Protein AF-A0A6B3I818-F1 (afdb_monomer_lite)

Foldseek 3Di:
DDDDDDPCLVCLVVQLVCLVVDPDDPVVNVVSNVVSPDADFDWDWDDDPPDGTDTDTDSCPVCVVVDPDDDDDPD

pLDDT: mean 93.1, std 5.8, range [67.12, 97.5]

Sequence (75 aa):
LRQWNMRITSYADRLLNDLDGLDWPDAIKLQQRNWIGRSEGARVEFPVDSAGGITVFTTRQDTLFGATYMVLAPE

Secondary structure (DSSP, 8-state):
-------GGGGHHHHHHGGGGS---HHHHHHHHHHH-----EEEEEP-TTT-PEEEEES-GGGGGG---------

Radius of gyration: 17.91 Å; chains: 1; bounding box: 39×21×43 Å

Structure (mmCIF, N/CA/C/O backbone):
data_AF-A0A6B3I818-F1
#
_entry.id   AF-A0A6B3I818-F1
#
loop_
_atom_site.group_PDB
_atom_site.id
_atom_site.type_symbol
_atom_site.label_atom_id
_atom_site.label_alt_id
_atom_site.label_comp_id
_atom_site.label_asym_id
_atom_site.label_entity_id
_atom_site.label_seq_id
_atom_site.pdbx_PDB_ins_code
_atom_site.Cartn_x
_atom_site.Cartn_y
_atom_site.Cartn_z
_atom_site.occupancy
_atom_site.B_iso_or_equiv
_atom_site.auth_seq_id
_atom_site.auth_comp_id
_atom_site.auth_asym_id
_atom_site.auth_atom_id
_atom_site.pdbx_PDB_model_num
ATOM 1 N N . LEU A 1 1 ? 22.093 3.664 10.756 1.00 77.88 1 LEU A N 1
ATOM 2 C CA . LEU A 1 1 ? 22.202 3.065 12.111 1.00 77.88 1 LEU A CA 1
ATOM 3 C C . LEU A 1 1 ? 21.362 1.797 12.139 1.00 77.88 1 LEU A C 1
ATOM 5 O O . LEU A 1 1 ? 20.249 1.835 11.633 1.00 77.88 1 LEU A O 1
ATOM 9 N N . ARG A 1 2 ? 21.860 0.680 12.684 1.00 84.94 2 ARG A N 1
ATOM 10 C CA . ARG A 1 2 ? 21.003 -0.497 12.906 1.00 84.94 2 ARG A CA 1
ATOM 11 C C . ARG A 1 2 ? 20.044 -0.187 14.053 1.00 84.94 2 ARG A C 1
ATOM 13 O O . ARG A 1 2 ? 20.473 0.331 15.082 1.00 84.94 2 ARG A O 1
ATOM 20 N N . GLN A 1 3 ? 18.760 -0.444 13.842 1.00 94.75 3 GLN A N 1
ATOM 21 C CA . GLN A 1 3 ? 17.687 -0.175 14.796 1.00 94.75 3 GLN A CA 1
ATOM 22 C C . GLN A 1 3 ? 16.826 -1.426 14.944 1.00 94.75 3 GLN A C 1
ATOM 24 O O . GLN A 1 3 ? 16.693 -2.215 14.005 1.00 94.75 3 GLN A O 1
ATOM 29 N N . TRP A 1 4 ? 16.244 -1.596 16.127 1.00 95.12 4 TRP A N 1
ATOM 30 C CA . TRP A 1 4 ? 15.240 -2.624 16.363 1.00 95.12 4 TRP A CA 1
ATOM 31 C C . TRP A 1 4 ? 13.892 -2.131 15.850 1.00 95.12 4 TRP A C 1
ATOM 33 O O . TRP A 1 4 ? 13.478 -1.021 16.166 1.00 95.12 4 TRP A O 1
ATOM 43 N N . ASN A 1 5 ? 13.214 -2.965 15.066 1.00 93.75 5 ASN A N 1
ATOM 44 C CA . ASN A 1 5 ? 11.899 -2.660 14.516 1.00 93.75 5 ASN A CA 1
ATOM 45 C C . ASN A 1 5 ? 10.913 -3.748 14.938 1.00 93.75 5 ASN A C 1
ATOM 47 O O . ASN A 1 5 ? 11.209 -4.940 14.826 1.00 93.75 5 ASN A O 1
ATOM 51 N N . MET A 1 6 ? 9.733 -3.342 15.400 1.00 95.25 6 MET A N 1
ATOM 52 C CA . MET A 1 6 ? 8.630 -4.268 15.640 1.00 95.25 6 MET A CA 1
ATOM 53 C C . MET A 1 6 ? 7.926 -4.577 14.316 1.00 95.25 6 MET A C 1
ATOM 55 O O . MET A 1 6 ? 7.623 -3.674 13.539 1.00 95.25 6 MET A O 1
ATOM 59 N N . ARG A 1 7 ? 7.619 -5.853 14.064 1.00 95.44 7 ARG A N 1
ATOM 60 C CA . ARG A 1 7 ? 6.894 -6.302 12.860 1.00 95.44 7 ARG A CA 1
ATOM 61 C C . ARG A 1 7 ? 5.384 -6.061 12.980 1.00 95.44 7 ARG A C 1
ATOM 63 O O . ARG A 1 7 ? 4.589 -6.985 12.842 1.00 95.44 7 ARG A O 1
ATOM 70 N N . ILE A 1 8 ? 4.981 -4.823 13.264 1.00 96.62 8 ILE A N 1
ATOM 71 C CA . ILE A 1 8 ? 3.564 -4.456 13.424 1.00 96.62 8 ILE A CA 1
ATOM 72 C C . ILE A 1 8 ? 2.755 -4.699 12.141 1.00 96.62 8 ILE A C 1
ATOM 74 O O . ILE A 1 8 ? 1.596 -5.094 12.209 1.00 96.62 8 ILE A O 1
ATOM 78 N N . THR A 1 9 ? 3.387 -4.563 10.972 1.00 94.94 9 THR A N 1
ATOM 79 C CA . THR A 1 9 ? 2.766 -4.794 9.658 1.00 94.94 9 THR A CA 1
ATOM 80 C C . THR A 1 9 ? 2.254 -6.220 9.470 1.00 94.94 9 THR A C 1
ATOM 82 O O . THR A 1 9 ? 1.297 -6.421 8.731 1.00 94.94 9 THR A O 1
ATOM 85 N N . SER A 1 10 ? 2.805 -7.208 10.186 1.00 96.44 10 SER A N 1
ATOM 86 C CA . SER A 1 10 ? 2.286 -8.584 10.183 1.00 96.44 10 SER A CA 1
ATOM 87 C C . SER A 1 10 ? 0.878 -8.707 10.780 1.00 96.44 10 SER A C 1
ATOM 89 O O . SER A 1 10 ? 0.228 -9.726 10.579 1.00 96.44 10 SER A O 1
ATOM 91 N N . TYR A 1 11 ? 0.403 -7.685 11.495 1.00 96.69 11 TYR A N 1
ATOM 92 C CA . TYR A 1 11 ? -0.932 -7.626 12.091 1.00 96.69 11 TYR A CA 1
ATOM 93 C C . TYR A 1 11 ? -1.846 -6.601 11.405 1.00 96.69 11 TYR A C 1
ATOM 95 O O . TYR A 1 11 ? -2.933 -6.351 11.914 1.00 96.69 11 TYR A O 1
ATOM 103 N N . ALA A 1 12 ? -1.439 -6.005 10.277 1.00 95.81 12 ALA A N 1
ATOM 104 C CA . ALA A 1 12 ? -2.169 -4.905 9.639 1.00 95.81 12 ALA A CA 1
ATOM 105 C C . ALA A 1 12 ? -3.638 -5.245 9.326 1.00 95.81 12 ALA A C 1
ATOM 107 O O . ALA A 1 12 ? -4.520 -4.458 9.658 1.00 95.81 12 ALA A O 1
ATOM 108 N N . ASP A 1 13 ? -3.913 -6.430 8.769 1.00 94.88 13 ASP A N 1
ATOM 109 C CA . ASP A 1 13 ? -5.286 -6.854 8.457 1.00 94.88 13 ASP A CA 1
ATOM 110 C C . ASP A 1 13 ? -6.141 -7.011 9.711 1.00 94.88 13 ASP A C 1
ATOM 112 O O . ASP A 1 13 ? -7.278 -6.549 9.758 1.00 94.88 13 ASP A O 1
ATOM 116 N N . ARG A 1 14 ? -5.582 -7.623 10.757 1.00 96.12 14 ARG A N 1
ATOM 117 C CA . ARG A 1 14 ? -6.277 -7.770 12.035 1.00 96.12 14 ARG A CA 1
ATOM 118 C C . ARG A 1 14 ? -6.548 -6.406 12.669 1.00 96.12 14 ARG A C 1
ATOM 120 O O . ARG A 1 14 ? -7.669 -6.149 13.080 1.00 96.12 14 ARG A O 1
ATOM 127 N N . LEU A 1 15 ? -5.543 -5.530 12.715 1.00 96.06 15 LEU A N 1
ATOM 128 C CA . LEU A 1 15 ? -5.687 -4.175 13.249 1.00 96.06 15 LEU A CA 1
ATOM 129 C C . LEU A 1 15 ? -6.773 -3.393 12.512 1.00 96.06 15 LEU A C 1
ATOM 131 O O . LEU A 1 15 ? -7.496 -2.645 13.153 1.00 96.06 15 LEU A O 1
ATOM 135 N N . LEU A 1 16 ? -6.895 -3.568 11.194 1.00 95.69 16 LEU A N 1
ATOM 136 C CA . LEU A 1 16 ? -7.912 -2.898 10.395 1.00 95.69 16 LEU A CA 1
ATOM 137 C C . LEU A 1 16 ? -9.316 -3.462 10.655 1.00 95.69 16 LEU A C 1
ATOM 139 O O . LEU A 1 16 ? -10.242 -2.687 10.882 1.00 95.69 16 LEU A O 1
ATOM 143 N N . ASN A 1 17 ? -9.459 -4.790 10.649 1.00 95.69 17 ASN A N 1
ATOM 144 C CA . ASN A 1 17 ? -10.743 -5.472 10.826 1.00 95.69 17 ASN A CA 1
ATOM 145 C C . ASN A 1 17 ? -11.302 -5.301 12.246 1.00 95.69 17 ASN A C 1
ATOM 147 O O . ASN A 1 17 ? -12.502 -5.105 12.428 1.00 95.69 17 ASN A O 1
ATOM 151 N N . ASP A 1 18 ? -10.434 -5.332 13.260 1.00 96.44 18 ASP A N 1
ATOM 152 C CA . ASP A 1 18 ? -10.846 -5.252 14.662 1.00 96.44 18 ASP A CA 1
ATOM 153 C C . ASP A 1 18 ? -11.373 -3.840 15.034 1.00 96.44 18 ASP A C 1
ATOM 155 O O . ASP A 1 18 ? -12.056 -3.700 16.048 1.00 96.44 18 ASP A O 1
ATOM 159 N N . LEU A 1 19 ? -11.134 -2.793 14.219 1.00 95.06 19 LEU A N 1
ATOM 160 C CA . LEU A 1 19 ? -11.639 -1.425 14.467 1.00 95.06 19 LEU A CA 1
ATOM 161 C C . LEU A 1 19 ? -13.169 -1.325 14.455 1.00 95.06 19 LEU A C 1
ATOM 163 O O . LEU A 1 19 ? -13.732 -0.452 15.125 1.00 95.06 19 LEU A O 1
ATOM 167 N N . ASP A 1 20 ? -13.846 -2.181 13.690 1.00 91.38 20 ASP A N 1
ATOM 168 C CA . ASP A 1 20 ? -15.296 -2.100 13.513 1.00 91.38 20 ASP A CA 1
ATOM 169 C C . ASP A 1 20 ? -16.052 -2.4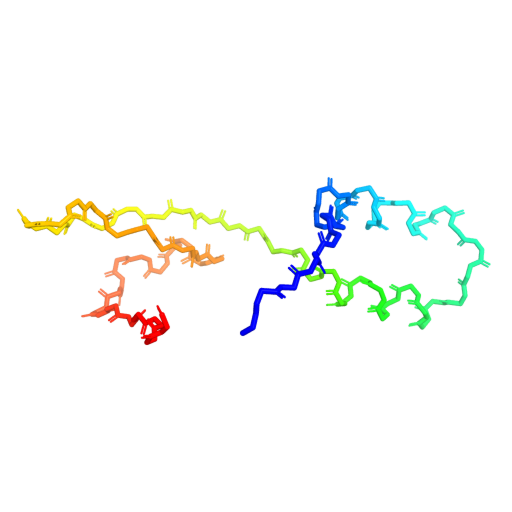97 14.790 1.00 91.38 20 ASP A C 1
ATOM 171 O O . ASP A 1 20 ? -17.109 -1.935 15.074 1.00 91.38 20 ASP A O 1
ATO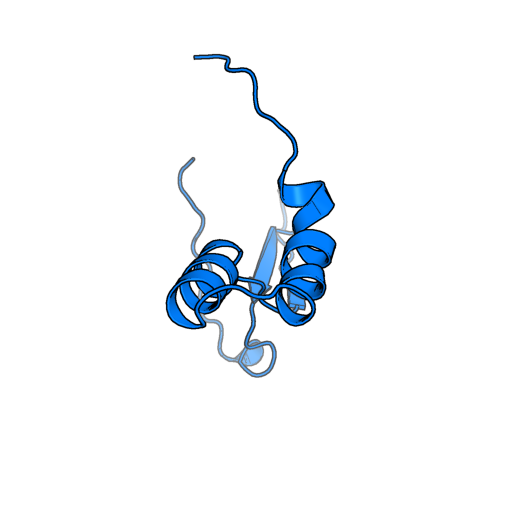M 175 N N . GLY A 1 21 ? -15.469 -3.380 15.610 1.00 93.50 21 GLY A N 1
ATOM 176 C CA . GLY A 1 21 ? -16.038 -3.830 16.885 1.00 93.50 21 GLY A CA 1
ATOM 177 C C . GLY A 1 21 ? -15.726 -2.941 18.095 1.00 93.50 21 GLY A C 1
ATOM 178 O O . GLY A 1 21 ? -16.214 -3.220 19.188 1.00 93.50 21 GLY A O 1
ATOM 179 N N . LEU A 1 22 ? -14.908 -1.893 17.939 1.00 95.31 22 LEU A N 1
ATOM 180 C CA . LEU A 1 22 ? -14.516 -1.014 19.047 1.00 95.31 22 LEU A CA 1
ATOM 181 C C . LEU A 1 22 ? -15.533 0.106 19.274 1.00 95.31 22 LEU A C 1
ATOM 183 O O . LEU A 1 22 ? -15.945 0.777 18.331 1.00 95.31 22 LEU A O 1
ATOM 187 N N . ASP A 1 23 ? -15.860 0.396 20.531 1.00 96.25 23 ASP A N 1
ATOM 188 C CA . ASP A 1 23 ? -16.653 1.574 20.908 1.00 96.25 23 ASP A CA 1
ATOM 189 C C . ASP A 1 23 ? -15.758 2.823 21.025 1.00 96.25 23 ASP A C 1
ATOM 191 O O . ASP A 1 23 ? -15.478 3.334 22.109 1.00 96.25 23 ASP A O 1
ATOM 195 N N . TRP A 1 24 ? -15.189 3.245 19.892 1.00 96.06 24 TRP A N 1
ATOM 196 C CA . TRP A 1 24 ? -14.303 4.409 19.774 1.00 96.06 24 TRP A CA 1
ATOM 197 C C . TRP A 1 24 ? -14.924 5.487 18.879 1.00 96.06 24 TRP A C 1
ATOM 199 O O . TRP A 1 24 ? -15.644 5.141 17.940 1.00 96.06 24 TRP A O 1
ATOM 209 N N . PRO A 1 25 ? -14.570 6.773 19.075 1.00 97.50 25 PRO A N 1
ATOM 210 C CA . PRO A 1 25 ? -14.977 7.844 18.171 1.00 97.50 25 PRO A CA 1
ATOM 211 C C . PRO A 1 25 ? -14.587 7.557 16.715 1.00 97.50 25 PRO A C 1
ATOM 213 O O . PRO A 1 25 ? -13.439 7.199 16.430 1.00 97.50 25 PRO A O 1
ATOM 216 N N . ASP A 1 26 ? -15.506 7.806 15.780 1.00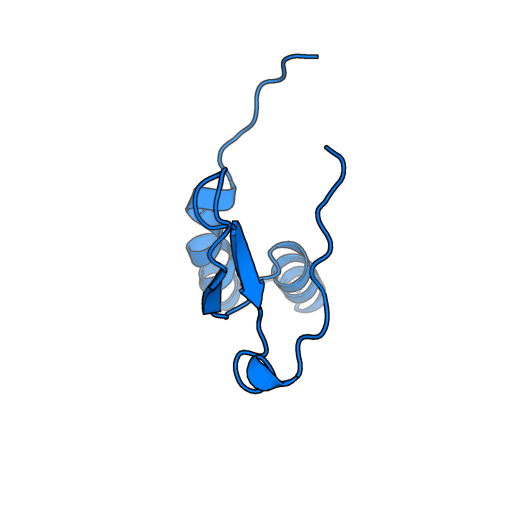 95.56 26 ASP A N 1
ATOM 217 C CA . ASP A 1 26 ? -15.292 7.552 14.347 1.00 95.56 26 ASP A CA 1
ATOM 218 C C . ASP A 1 26 ? -14.071 8.280 13.784 1.00 95.56 26 ASP A C 1
ATOM 220 O O . ASP A 1 26 ? -13.364 7.745 12.931 1.00 95.56 26 ASP A O 1
ATOM 224 N N . ALA A 1 27 ? -13.767 9.472 14.306 1.00 96.38 27 ALA A N 1
ATOM 225 C CA . ALA A 1 27 ? -12.587 10.234 13.912 1.00 96.38 27 ALA A CA 1
ATOM 226 C C . ALA A 1 27 ? -11.281 9.471 14.204 1.00 96.38 27 ALA A C 1
ATOM 228 O O . ALA A 1 27 ? -10.359 9.495 13.390 1.00 96.38 27 ALA A O 1
ATOM 229 N N . ILE A 1 28 ? -11.212 8.754 15.333 1.00 96.12 28 ILE A N 1
ATOM 230 C CA . ILE A 1 28 ? -10.043 7.947 15.710 1.00 96.12 28 ILE A CA 1
ATOM 231 C C . ILE A 1 28 ? -9.961 6.704 14.824 1.00 96.12 28 ILE A C 1
ATOM 233 O O . ILE A 1 28 ? -8.889 6.395 14.301 1.00 96.12 28 ILE A O 1
ATOM 237 N N . LYS A 1 29 ? -11.090 6.019 14.594 1.00 96.44 29 LYS A N 1
ATOM 238 C CA . LYS A 1 29 ? -11.137 4.871 13.675 1.00 96.44 29 LYS A CA 1
ATOM 239 C C . LYS A 1 29 ? -10.678 5.272 12.273 1.00 96.44 29 LYS A C 1
ATOM 241 O O . LYS A 1 29 ? -9.864 4.577 11.676 1.00 96.44 29 LYS A O 1
ATOM 246 N N . LEU A 1 30 ? -11.141 6.414 11.762 1.00 96.06 30 LEU A N 1
ATOM 247 C CA . LEU A 1 30 ? -10.751 6.931 10.451 1.00 96.06 30 LEU A CA 1
ATOM 248 C C . LEU A 1 30 ? -9.247 7.228 10.367 1.00 96.06 30 LEU A C 1
ATOM 250 O O . LEU A 1 30 ? -8.610 6.842 9.390 1.00 96.06 30 LEU A O 1
ATOM 254 N N . GLN A 1 31 ? -8.666 7.853 11.396 1.00 96.81 31 GLN A N 1
ATOM 255 C CA . GLN A 1 31 ? -7.219 8.089 11.455 1.00 96.81 31 GLN A CA 1
ATOM 256 C C . GLN A 1 31 ? -6.426 6.777 11.392 1.00 96.81 31 GLN A C 1
ATOM 258 O O . GLN A 1 31 ? -5.469 6.687 10.627 1.00 96.81 31 GLN A O 1
ATOM 263 N N . GLN A 1 32 ? -6.852 5.747 12.130 1.00 96.69 32 GLN A N 1
ATOM 264 C CA . GLN A 1 32 ? -6.200 4.433 12.115 1.00 96.69 32 GLN A CA 1
ATOM 265 C C . GLN A 1 32 ? -6.327 3.736 10.755 1.00 96.69 32 GLN A C 1
ATOM 267 O O . GLN A 1 32 ? -5.329 3.247 10.229 1.00 96.69 32 GLN A O 1
ATOM 272 N N . ARG A 1 33 ? -7.517 3.743 10.137 1.00 96.00 33 ARG A N 1
ATOM 273 C CA . ARG A 1 33 ? -7.720 3.169 8.793 1.00 96.00 33 ARG A CA 1
ATOM 274 C C . ARG A 1 33 ? -6.818 3.839 7.753 1.00 96.00 33 ARG A C 1
ATOM 276 O O . ARG A 1 33 ? -6.165 3.146 6.975 1.00 96.00 33 ARG A O 1
ATOM 283 N N . ASN A 1 34 ? -6.735 5.169 7.784 1.00 96.00 34 ASN A N 1
ATOM 284 C CA . ASN A 1 34 ? -5.897 5.937 6.864 1.00 96.00 34 ASN A CA 1
ATOM 285 C C . ASN A 1 34 ? -4.399 5.704 7.108 1.00 96.00 34 ASN A C 1
ATOM 287 O O . ASN A 1 34 ? -3.638 5.630 6.149 1.00 96.00 34 ASN A O 1
ATOM 291 N N . TRP A 1 35 ? -3.979 5.561 8.369 1.00 96.50 35 TRP A N 1
ATOM 292 C CA . TRP A 1 35 ? -2.588 5.265 8.720 1.00 96.50 35 TRP A CA 1
ATOM 293 C C . TRP A 1 35 ? -2.158 3.856 8.295 1.00 96.50 35 TRP A C 1
ATOM 295 O O . TRP A 1 35 ? -1.055 3.683 7.782 1.00 96.50 35 TRP A O 1
ATOM 305 N N . ILE A 1 36 ? -3.024 2.852 8.481 1.00 96.06 36 ILE A N 1
ATOM 306 C CA . ILE A 1 36 ? -2.765 1.480 8.019 1.00 96.06 36 ILE A CA 1
ATOM 307 C C . ILE A 1 36 ? -2.716 1.433 6.485 1.00 96.06 36 ILE A C 1
ATOM 309 O O . ILE A 1 36 ? -1.867 0.743 5.927 1.00 96.06 36 ILE A O 1
ATOM 313 N N . GLY A 1 37 ? -3.603 2.169 5.803 1.00 93.69 37 GLY A N 1
ATOM 314 C CA . GLY A 1 37 ? -3.472 2.462 4.373 1.00 93.69 37 GLY A CA 1
ATOM 315 C C . GLY A 1 37 ? -3.475 1.231 3.460 1.00 93.69 37 GLY A C 1
ATOM 316 O O . GLY A 1 37 ? -2.708 1.174 2.496 1.00 93.69 37 GLY A O 1
ATOM 317 N N . ARG A 1 38 ? -4.314 0.224 3.750 1.00 92.19 38 ARG A N 1
ATOM 318 C CA . ARG A 1 38 ? -4.402 -0.995 2.930 1.00 92.19 38 ARG A CA 1
ATOM 319 C C . ARG A 1 38 ? -4.772 -0.641 1.488 1.00 92.19 38 ARG A C 1
ATOM 321 O O . ARG A 1 38 ? -5.802 -0.024 1.234 1.00 92.19 38 ARG A O 1
ATOM 328 N N . SER A 1 39 ? -3.936 -1.082 0.555 1.00 92.62 39 SER A N 1
ATOM 329 C CA . SER A 1 39 ? -4.156 -0.948 -0.883 1.00 92.62 39 SER A CA 1
ATOM 330 C C . SER A 1 39 ? -4.183 -2.326 -1.527 1.00 92.62 39 SER A C 1
ATOM 332 O O . SER A 1 39 ? -3.319 -3.159 -1.255 1.00 92.62 39 SER A O 1
ATOM 334 N N . GLU A 1 40 ? -5.161 -2.556 -2.397 1.00 93.75 40 GLU A N 1
ATOM 335 C CA .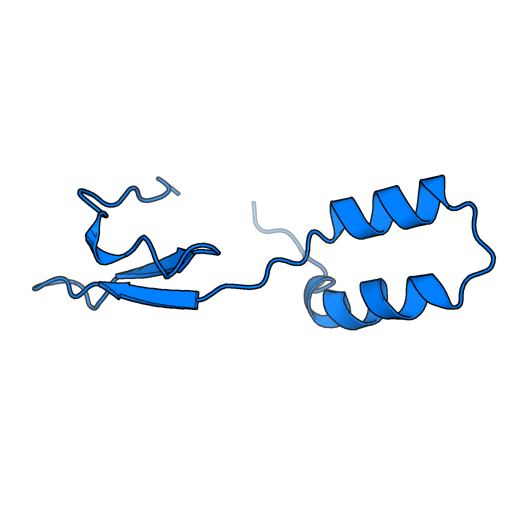 GLU A 1 40 ? -5.257 -3.770 -3.204 1.00 93.75 40 GLU A CA 1
ATOM 336 C C . GLU A 1 40 ? -4.806 -3.476 -4.630 1.00 93.75 40 GLU A C 1
ATOM 338 O O . GLU A 1 40 ? -5.134 -2.438 -5.205 1.00 93.75 40 GLU A O 1
ATOM 343 N N . GLY A 1 41 ? -4.010 -4.378 -5.192 1.00 94.69 41 GLY A N 1
ATOM 344 C CA . GLY A 1 41 ? -3.400 -4.170 -6.493 1.00 94.69 41 GLY A CA 1
ATOM 345 C C . GLY A 1 41 ? -2.675 -5.405 -6.998 1.00 94.69 41 GLY A C 1
ATOM 346 O O . GLY A 1 41 ? -2.710 -6.471 -6.383 1.00 94.69 41 GLY A O 1
ATOM 347 N N . ALA A 1 42 ? -1.998 -5.238 -8.124 1.00 95.44 42 ALA A N 1
ATOM 348 C CA . ALA A 1 42 ? -1.241 -6.276 -8.798 1.00 95.44 42 ALA A CA 1
ATOM 349 C C . ALA A 1 42 ? 0.264 -6.042 -8.649 1.00 95.44 42 ALA A C 1
ATOM 351 O O . ALA A 1 42 ? 0.732 -4.904 -8.572 1.00 95.44 42 ALA A O 1
ATOM 352 N N . ARG A 1 43 ? 1.023 -7.141 -8.645 1.00 95.81 43 ARG A N 1
ATOM 353 C CA . ARG A 1 43 ? 2.473 -7.129 -8.857 1.00 95.81 43 ARG A CA 1
ATOM 354 C C . ARG A 1 43 ? 2.743 -7.568 -10.288 1.00 95.81 43 ARG A C 1
ATOM 356 O O . ARG A 1 43 ? 2.300 -8.644 -10.678 1.00 95.81 43 ARG A O 1
ATOM 363 N N . VAL A 1 44 ? 3.440 -6.734 -11.047 1.00 94.25 44 VAL A N 1
ATOM 364 C CA . VAL A 1 44 ? 3.798 -6.989 -12.445 1.00 94.25 44 VAL A CA 1
ATOM 365 C C . VAL A 1 44 ? 5.309 -7.095 -12.546 1.00 94.25 44 VAL A C 1
ATOM 367 O O . VAL A 1 44 ? 6.021 -6.227 -12.045 1.00 94.25 44 VAL A O 1
ATOM 370 N N . GLU A 1 45 ? 5.788 -8.155 -13.185 1.00 93.88 45 GLU A N 1
ATOM 371 C CA . GLU A 1 45 ? 7.208 -8.373 -13.433 1.00 93.88 45 GLU A CA 1
ATOM 372 C C . GLU A 1 45 ? 7.576 -7.881 -14.837 1.00 93.88 45 GLU A C 1
ATOM 374 O O . GLU A 1 45 ? 7.022 -8.341 -15.835 1.00 93.88 45 GLU A O 1
ATOM 379 N N . PHE A 1 46 ? 8.507 -6.931 -14.907 1.00 92.56 46 PHE A N 1
ATOM 380 C CA . PHE A 1 46 ? 9.066 -6.426 -16.156 1.00 92.56 46 PHE A CA 1
ATOM 381 C C . PHE A 1 46 ? 10.422 -7.091 -16.403 1.00 92.56 46 PHE A C 1
ATOM 383 O O . PHE A 1 46 ? 11.330 -6.905 -15.590 1.00 92.56 46 PHE A O 1
ATOM 390 N N . PRO A 1 47 ? 10.592 -7.857 -17.493 1.00 90.81 47 PRO A N 1
ATOM 391 C CA . PRO A 1 47 ? 11.858 -8.516 -17.780 1.00 90.81 47 PRO A CA 1
ATOM 392 C C . PRO A 1 47 ? 12.953 -7.487 -18.087 1.00 90.81 47 PRO A C 1
ATOM 394 O O . PRO A 1 47 ? 12.723 -6.514 -18.805 1.00 90.81 47 PRO A O 1
ATOM 397 N N . VAL A 1 48 ? 14.151 -7.724 -17.554 1.00 89.62 48 VAL A N 1
ATOM 398 C CA . VAL A 1 48 ? 15.360 -6.942 -17.834 1.00 89.62 48 VAL A CA 1
ATOM 399 C C . VAL A 1 48 ? 16.470 -7.920 -18.193 1.00 89.62 48 VAL A C 1
ATOM 401 O O . VAL A 1 48 ? 16.772 -8.818 -17.405 1.00 89.62 48 VAL A O 1
ATOM 404 N N . ASP A 1 49 ? 17.073 -7.736 -19.369 1.00 80.94 49 ASP A N 1
ATOM 405 C CA . ASP A 1 49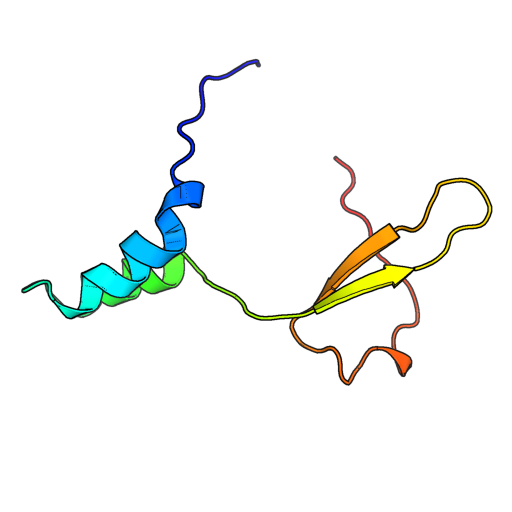 ? 17.979 -8.706 -20.007 1.00 80.94 49 ASP A CA 1
ATOM 406 C C . ASP A 1 49 ? 19.163 -9.159 -19.134 1.00 80.94 49 ASP A C 1
ATOM 408 O O . ASP A 1 49 ? 19.712 -10.237 -19.350 1.00 80.94 49 ASP A O 1
ATOM 412 N N . SER A 1 50 ? 19.573 -8.360 -18.144 1.00 71.25 50 SER A N 1
ATOM 413 C CA . SER A 1 50 ? 20.818 -8.563 -17.395 1.00 71.25 50 SER A CA 1
ATOM 414 C C . SER A 1 50 ? 20.684 -8.634 -15.869 1.00 71.25 50 SER A C 1
ATOM 416 O O . SER A 1 50 ? 21.701 -8.833 -15.205 1.00 71.25 50 SER A O 1
ATOM 418 N N . ALA A 1 51 ? 19.483 -8.489 -15.289 1.00 67.12 51 ALA A N 1
ATOM 419 C CA . ALA A 1 51 ? 19.338 -8.261 -13.839 1.00 67.12 51 ALA A CA 1
ATOM 420 C C . ALA A 1 51 ? 18.245 -9.079 -13.121 1.00 67.12 51 ALA A C 1
ATOM 422 O O . ALA A 1 51 ? 18.059 -8.913 -11.916 1.00 67.12 51 ALA A O 1
ATOM 423 N N . GLY A 1 52 ? 17.540 -9.977 -13.818 1.00 75.81 52 GLY A N 1
ATOM 424 C CA . GLY A 1 52 ? 16.283 -10.528 -13.300 1.00 75.81 52 GLY A CA 1
ATOM 425 C C . GLY A 1 52 ? 15.168 -9.480 -13.386 1.00 75.81 52 GLY A C 1
ATOM 426 O O . GLY A 1 52 ? 15.430 -8.278 -13.433 1.00 75.81 52 GLY A O 1
ATOM 427 N N . GLY A 1 53 ? 13.917 -9.918 -13.516 1.00 87.19 53 GLY A N 1
ATOM 428 C CA . GLY A 1 53 ? 12.801 -8.999 -13.725 1.00 87.19 53 GLY A CA 1
ATOM 429 C C . GLY A 1 53 ? 12.634 -7.993 -12.580 1.00 87.19 53 GLY A C 1
ATOM 430 O O . GLY A 1 53 ? 12.892 -8.297 -11.415 1.00 87.19 53 GLY A O 1
ATOM 431 N N . ILE A 1 54 ? 12.169 -6.786 -12.902 1.00 92.56 54 ILE A N 1
ATOM 432 C CA . ILE A 1 54 ? 11.792 -5.786 -11.901 1.00 92.56 54 ILE A CA 1
ATOM 433 C C . ILE A 1 54 ? 10.308 -5.949 -11.583 1.00 92.56 54 ILE A C 1
ATOM 435 O O . ILE A 1 54 ? 9.456 -5.833 -12.463 1.00 92.56 54 ILE A O 1
ATOM 439 N N . THR A 1 55 ? 9.988 -6.187 -10.309 1.00 94.25 55 THR A N 1
ATOM 440 C CA . THR A 1 55 ? 8.600 -6.278 -9.840 1.00 94.25 55 THR A CA 1
ATOM 441 C C . THR A 1 55 ? 8.078 -4.910 -9.408 1.00 94.25 55 THR A C 1
ATOM 443 O O . THR A 1 55 ? 8.608 -4.305 -8.479 1.00 94.25 55 THR A O 1
ATOM 446 N N . VAL A 1 56 ? 6.990 -4.456 -10.027 1.00 94.62 56 VAL A N 1
ATOM 447 C CA . VAL A 1 56 ? 6.300 -3.198 -9.703 1.00 94.62 56 VAL A CA 1
ATOM 448 C C . VAL A 1 56 ? 4.915 -3.492 -9.135 1.00 94.62 56 VAL A C 1
ATOM 450 O O . VAL A 1 56 ? 4.205 -4.362 -9.635 1.00 94.62 56 VAL A O 1
ATOM 453 N N . PHE A 1 57 ? 4.512 -2.760 -8.095 1.00 95.94 57 PHE A N 1
ATOM 454 C CA . PHE A 1 57 ? 3.143 -2.787 -7.575 1.00 95.94 57 PHE A CA 1
ATOM 455 C C . PHE A 1 57 ? 2.294 -1.677 -8.208 1.00 95.94 57 PHE A C 1
ATOM 457 O O . PHE A 1 57 ? 2.741 -0.536 -8.301 1.00 95.94 57 PHE A O 1
ATOM 464 N N . THR A 1 58 ? 1.056 -1.988 -8.598 1.00 95.69 58 THR A N 1
ATOM 465 C CA . THR A 1 58 ? 0.082 -1.006 -9.100 1.00 95.69 58 THR A CA 1
ATOM 466 C C . THR A 1 58 ? -1.332 -1.328 -8.626 1.00 95.69 58 THR A C 1
ATOM 468 O O . THR A 1 58 ? -1.742 -2.486 -8.611 1.00 95.69 58 THR A O 1
ATOM 471 N N . THR A 1 59 ? -2.116 -0.304 -8.291 1.00 96.31 59 THR A N 1
ATOM 472 C CA . THR A 1 59 ? -3.569 -0.425 -8.058 1.00 96.31 59 THR A CA 1
ATOM 473 C C . THR A 1 59 ? -4.383 -0.285 -9.354 1.00 96.31 59 THR A C 1
ATOM 475 O O . THR A 1 59 ? -5.590 -0.516 -9.361 1.00 96.31 59 THR A O 1
ATOM 478 N N . ARG A 1 60 ? -3.730 0.069 -10.471 1.00 95.31 60 ARG A N 1
ATOM 479 C CA . ARG A 1 60 ? -4.315 0.243 -11.810 1.00 95.31 60 ARG A CA 1
ATOM 480 C C . ARG A 1 60 ? -3.629 -0.688 -12.805 1.00 95.31 60 ARG A C 1
ATOM 482 O O . ARG A 1 60 ? -2.734 -0.296 -13.547 1.00 95.31 60 ARG A O 1
ATOM 489 N N . GLN A 1 61 ? -4.015 -1.961 -12.781 1.00 93.38 61 GLN A N 1
ATOM 490 C CA . GLN A 1 61 ? -3.488 -2.973 -13.708 1.00 93.38 61 GLN A CA 1
ATOM 491 C C . GLN A 1 61 ? -4.003 -2.793 -15.146 1.00 93.38 61 GLN A C 1
ATOM 493 O O . GLN A 1 61 ? -3.353 -3.205 -16.101 1.00 93.38 61 GLN A O 1
ATOM 498 N N . ASP A 1 62 ? -5.152 -2.138 -15.3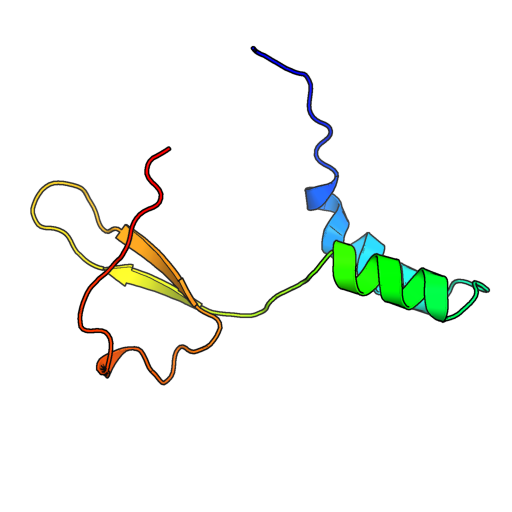07 1.00 95.56 62 ASP A N 1
ATOM 499 C CA . ASP A 1 62 ? -5.767 -1.820 -16.596 1.00 95.56 62 ASP A CA 1
ATOM 500 C C . ASP A 1 62 ? -4.908 -0.869 -17.445 1.00 95.56 62 ASP A C 1
ATOM 502 O O . ASP A 1 62 ? -4.937 -0.935 -18.672 1.00 95.56 62 ASP A O 1
ATOM 506 N N . THR A 1 63 ? -4.089 -0.025 -16.811 1.00 95.69 63 THR A N 1
ATOM 507 C CA . THR A 1 63 ? -3.236 0.953 -17.503 1.00 95.69 63 THR A CA 1
ATOM 508 C C . THR A 1 63 ? -1.871 0.397 -17.908 1.00 95.69 63 THR A C 1
ATOM 510 O O . THR A 1 63 ? -1.020 1.155 -18.370 1.00 95.69 63 THR A O 1
ATOM 513 N N . LEU A 1 64 ? -1.631 -0.909 -17.745 1.00 94.38 64 LEU A N 1
ATOM 514 C CA . LEU A 1 64 ? -0.314 -1.518 -17.950 1.00 94.38 64 LEU A CA 1
ATOM 515 C C . LEU A 1 64 ? 0.240 -1.290 -19.366 1.00 94.38 64 LEU A C 1
ATOM 517 O O . LEU A 1 64 ? 1.407 -0.943 -19.523 1.00 94.38 64 LEU A O 1
ATOM 521 N N . PHE A 1 65 ? -0.605 -1.414 -20.392 1.00 94.12 65 PHE A N 1
ATOM 522 C CA . PHE A 1 65 ? -0.206 -1.220 -21.793 1.00 94.12 65 PHE A CA 1
ATOM 523 C C . PHE A 1 65 ? 0.125 0.239 -22.150 1.00 94.12 65 PHE A C 1
ATOM 525 O O . PHE A 1 65 ? 0.677 0.493 -23.216 1.00 94.12 65 PHE A O 1
ATOM 532 N N . GLY A 1 66 ? -0.206 1.194 -21.276 1.00 96.06 66 GLY A N 1
ATOM 533 C CA . GLY A 1 66 ? 0.154 2.605 -21.425 1.00 96.06 66 GLY A CA 1
ATOM 534 C C . GLY A 1 66 ? 1.447 2.997 -20.706 1.00 96.06 66 GLY A C 1
ATOM 535 O O . GLY A 1 66 ? 1.817 4.168 -20.739 1.00 96.06 66 GLY A O 1
ATOM 536 N N . ALA A 1 67 ? 2.126 2.066 -20.029 1.00 94.88 67 ALA A N 1
ATOM 537 C CA . ALA A 1 67 ? 3.356 2.365 -19.304 1.00 94.88 67 ALA A CA 1
ATOM 538 C C . ALA A 1 67 ? 4.519 2.637 -20.277 1.00 94.88 67 ALA A C 1
ATOM 540 O O . ALA A 1 67 ? 4.957 1.748 -21.002 1.00 94.88 67 ALA A O 1
ATOM 541 N N . THR A 1 68 ? 5.035 3.870 -20.286 1.00 95.19 68 THR A N 1
ATOM 542 C CA . THR A 1 68 ? 6.100 4.309 -21.212 1.00 95.19 68 THR A CA 1
ATOM 543 C C . THR A 1 68 ? 7.508 4.266 -20.621 1.00 95.19 68 THR A C 1
ATOM 545 O O . THR A 1 68 ? 8.486 4.295 -21.360 1.00 95.19 68 THR A O 1
ATOM 548 N N . TYR A 1 69 ? 7.629 4.248 -19.296 1.00 93.81 69 TYR A N 1
ATOM 549 C CA . TYR A 1 69 ? 8.896 4.130 -18.575 1.00 93.81 69 TYR A CA 1
ATOM 550 C C . TYR A 1 69 ? 8.634 3.628 -17.151 1.00 93.81 69 TYR A C 1
ATOM 552 O O . TYR A 1 69 ? 7.496 3.621 -16.681 1.00 93.81 69 TYR A O 1
ATOM 560 N N . MET A 1 70 ? 9.699 3.226 -16.462 1.00 93.00 70 MET A N 1
ATOM 561 C CA . MET A 1 70 ? 9.683 2.850 -15.051 1.00 93.00 70 MET A CA 1
ATOM 562 C C . MET A 1 70 ? 10.543 3.828 -14.252 1.00 93.00 70 MET A C 1
ATOM 564 O O . MET A 1 70 ? 11.557 4.314 -14.750 1.00 93.00 70 MET A O 1
ATOM 568 N N . VAL A 1 71 ? 10.147 4.106 -13.011 1.00 94.56 71 VAL A N 1
ATOM 569 C CA . VAL A 1 71 ? 10.932 4.901 -12.060 1.00 94.56 71 VAL A CA 1
ATOM 570 C C . VAL A 1 71 ? 11.259 4.023 -10.867 1.00 94.56 71 VAL A C 1
ATOM 572 O O . VAL A 1 71 ? 10.372 3.360 -10.331 1.00 94.56 71 VAL A O 1
ATOM 575 N N . LEU A 1 72 ? 12.526 4.026 -10.468 1.00 92.81 72 LEU A N 1
ATOM 576 C CA . LEU A 1 72 ? 13.017 3.292 -9.310 1.00 92.81 72 LEU A CA 1
ATOM 577 C C . LEU A 1 72 ? 13.352 4.267 -8.189 1.00 92.81 72 LEU A C 1
ATOM 579 O O . LEU A 1 72 ? 13.796 5.390 -8.442 1.00 92.81 72 LEU A O 1
ATOM 583 N N . ALA A 1 73 ? 13.128 3.820 -6.960 1.00 94.62 73 ALA A N 1
ATOM 584 C CA . ALA A 1 73 ? 13.556 4.561 -5.792 1.00 94.62 73 ALA A CA 1
ATOM 585 C C . ALA A 1 73 ? 15.104 4.516 -5.697 1.00 94.62 73 ALA A C 1
ATOM 587 O O . ALA A 1 73 ? 15.679 3.482 -6.045 1.00 94.62 73 ALA A O 1
ATOM 588 N N . PRO A 1 74 ? 15.793 5.615 -5.330 1.00 93.25 74 PRO A N 1
ATOM 589 C CA . PRO A 1 74 ? 17.261 5.668 -5.334 1.00 93.25 74 PRO A CA 1
ATOM 590 C C . PRO A 1 74 ? 17.956 4.856 -4.232 1.00 93.25 74 PRO A C 1
ATOM 592 O O . PRO A 1 74 ? 19.167 4.650 -4.322 1.00 93.25 74 PRO A O 1
ATOM 595 N N . GLU A 1 75 ? 17.229 4.515 -3.168 1.00 78.62 75 GLU A N 1
ATOM 596 C CA . GLU A 1 75 ? 17.746 3.856 -1.960 1.00 78.62 75 GLU A CA 1
ATOM 597 C C . GLU A 1 75 ? 18.185 2.391 -2.110 1.00 78.62 75 GLU A C 1
ATOM 599 O O . GLU A 1 75 ? 17.636 1.650 -2.956 1.00 78.62 75 GLU A O 1
#